Protein AF-A0A7C5TXA6-F1 (afdb_monomer_lite)

Structure (mmCIF, N/CA/C/O backbone):
data_AF-A0A7C5TXA6-F1
#
_entry.id   AF-A0A7C5TXA6-F1
#
loop_
_atom_site.group_PDB
_atom_site.id
_atom_site.type_symbol
_atom_site.label_atom_id
_atom_site.label_alt_id
_atom_site.label_comp_id
_atom_site.label_asym_id
_atom_site.label_entity_id
_atom_site.label_seq_id
_atom_site.pdbx_PDB_ins_code
_atom_site.Cartn_x
_atom_site.Cartn_y
_atom_site.Cartn_z
_atom_site.occupancy
_atom_site.B_iso_or_equiv
_atom_site.auth_seq_id
_atom_site.auth_comp_id
_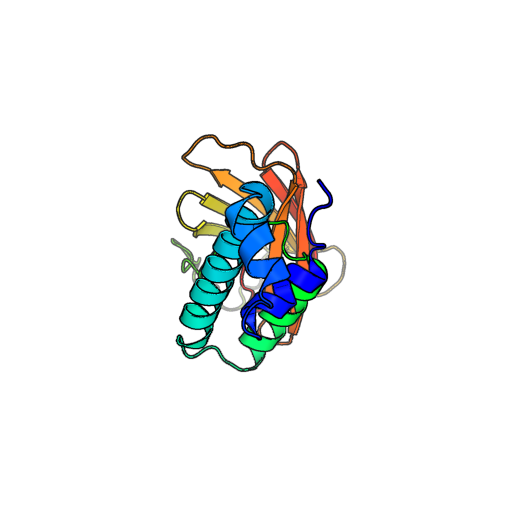atom_site.auth_asym_id
_atom_site.auth_atom_id
_atom_site.pdbx_PDB_model_num
ATOM 1 N N . MET A 1 1 ? -10.302 -2.440 33.378 1.00 74.81 1 MET A N 1
ATOM 2 C CA . MET A 1 1 ? -11.552 -2.549 32.602 1.00 74.81 1 MET A CA 1
ATOM 3 C C . MET A 1 1 ? -11.155 -3.319 31.366 1.00 74.81 1 MET A C 1
ATOM 5 O O . MET A 1 1 ? -10.317 -2.810 30.631 1.00 74.81 1 MET A O 1
ATOM 9 N N . ASP A 1 2 ? -11.610 -4.560 31.232 1.00 90.62 2 ASP A N 1
ATOM 10 C CA . ASP A 1 2 ? -11.173 -5.419 30.128 1.00 90.62 2 ASP A CA 1
ATOM 11 C C . ASP A 1 2 ? -11.763 -4.889 28.825 1.00 90.62 2 ASP A C 1
ATOM 13 O O . ASP A 1 2 ? -12.953 -4.574 28.777 1.00 90.62 2 ASP A O 1
ATOM 17 N N . HIS A 1 3 ? -10.918 -4.711 27.813 1.00 94.12 3 HIS A N 1
ATOM 18 C CA . HIS A 1 3 ? -11.345 -4.279 26.486 1.00 94.12 3 HIS A CA 1
ATOM 19 C C . HIS A 1 3 ? -11.995 -5.446 25.744 1.00 94.12 3 HIS A C 1
ATOM 21 O O . HIS A 1 3 ? -11.628 -6.600 25.968 1.00 94.12 3 HIS A O 1
ATOM 27 N N . LEU A 1 4 ? -12.937 -5.137 24.853 1.00 92.19 4 LEU A N 1
ATOM 28 C CA . LEU A 1 4 ? -13.367 -6.106 23.851 1.00 92.19 4 LEU A CA 1
ATOM 29 C C . LEU A 1 4 ? -12.170 -6.431 22.955 1.00 92.19 4 LEU A C 1
ATOM 31 O O . LEU A 1 4 ? -11.420 -5.526 22.581 1.00 92.19 4 LEU A O 1
ATOM 35 N N . ASP A 1 5 ? -11.974 -7.712 22.656 1.00 92.94 5 ASP A N 1
ATOM 36 C CA . ASP A 1 5 ? -10.986 -8.104 21.662 1.00 92.94 5 ASP A CA 1
ATOM 37 C C . ASP A 1 5 ? -11.435 -7.687 20.252 1.00 92.94 5 ASP A C 1
ATOM 39 O O . ASP A 1 5 ? -12.602 -7.375 19.994 1.00 92.94 5 ASP A O 1
ATOM 43 N N . GLU A 1 6 ? -10.472 -7.653 19.337 1.00 85.56 6 GLU A N 1
ATOM 44 C CA . GLU A 1 6 ? -10.680 -7.214 17.960 1.00 85.56 6 GLU A CA 1
ATOM 45 C C . GLU A 1 6 ? -11.714 -8.070 17.217 1.00 85.56 6 GLU A C 1
ATOM 47 O O . GLU A 1 6 ? -12.541 -7.536 16.479 1.00 85.56 6 GLU A O 1
ATOM 52 N N . HIS A 1 7 ? -11.716 -9.387 17.443 1.00 83.31 7 HIS A N 1
ATOM 53 C CA . HIS A 1 7 ? -12.672 -10.285 16.795 1.00 83.31 7 HIS A CA 1
ATOM 54 C C . HIS A 1 7 ? -14.096 -9.947 17.227 1.00 83.31 7 HIS A C 1
ATOM 56 O O . HIS A 1 7 ? -14.998 -9.876 16.392 1.00 83.31 7 HIS A O 1
ATOM 62 N N . ARG A 1 8 ? -14.293 -9.649 18.513 1.00 92.31 8 ARG A N 1
ATOM 63 C CA . ARG A 1 8 ? -15.600 -9.265 19.025 1.00 92.31 8 ARG A CA 1
ATOM 64 C C . ARG A 1 8 ? -16.047 -7.904 18.510 1.00 92.31 8 ARG A C 1
ATOM 66 O O . ARG A 1 8 ? -17.223 -7.744 18.205 1.00 92.31 8 ARG A O 1
ATOM 73 N N . LEU A 1 9 ? -15.137 -6.939 18.371 1.00 87.06 9 LEU A N 1
ATOM 74 C CA . LEU A 1 9 ? -15.456 -5.655 17.735 1.00 87.06 9 LEU A CA 1
ATOM 75 C C . LEU A 1 9 ? -15.909 -5.836 16.278 1.00 87.06 9 LEU A C 1
ATOM 77 O O . LEU A 1 9 ? -16.856 -5.180 15.858 1.00 87.06 9 LEU A O 1
ATOM 81 N N . LEU A 1 10 ? -15.293 -6.754 15.530 1.00 78.19 10 LEU A N 1
ATOM 82 C CA . LEU A 1 10 ? -15.703 -7.075 14.160 1.00 78.19 10 LEU A CA 1
ATOM 83 C C . LEU A 1 10 ? -17.073 -7.765 14.088 1.00 78.19 10 LEU A C 1
ATOM 85 O O . LEU A 1 10 ? -17.845 -7.480 13.171 1.00 78.19 10 LEU A O 1
ATOM 89 N N . ASP A 1 11 ? -17.405 -8.635 15.045 1.00 89.25 11 ASP A N 1
ATOM 90 C CA . ASP A 1 11 ? -18.735 -9.257 15.120 1.00 89.25 11 ASP A CA 1
ATOM 91 C C . ASP A 1 11 ? -19.845 -8.209 15.298 1.00 89.25 11 ASP A C 1
ATOM 93 O O . ASP A 1 11 ? -20.908 -8.322 14.685 1.00 89.25 11 ASP A O 1
ATOM 97 N N . LEU A 1 12 ? -19.588 -7.154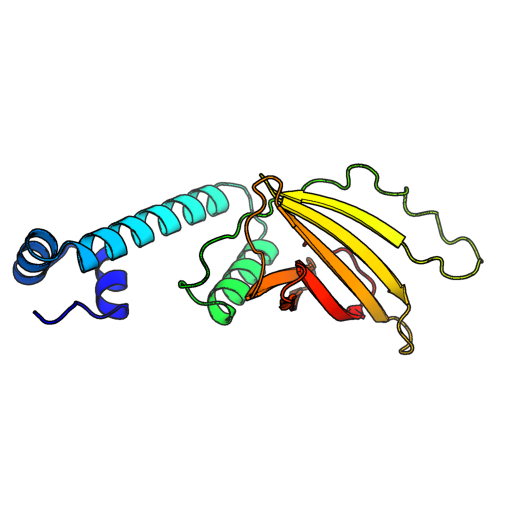 16.081 1.00 91.25 12 LEU A N 1
ATOM 98 C CA . LEU A 1 12 ? -20.543 -6.064 16.324 1.00 91.25 12 LEU A CA 1
ATOM 99 C C . LEU A 1 12 ? -20.881 -5.243 15.070 1.00 91.25 12 LEU A C 1
ATOM 101 O O . LEU A 1 12 ? -21.904 -4.567 15.036 1.00 91.25 12 LEU A O 1
ATOM 105 N N . LEU A 1 13 ? -20.060 -5.320 14.020 1.00 88.50 13 LEU A N 1
ATOM 106 C CA . LEU A 1 13 ? -20.357 -4.701 12.721 1.00 88.50 13 LEU A CA 1
ATOM 107 C C . LEU A 1 13 ? -21.385 -5.508 11.914 1.00 88.50 13 LEU A C 1
ATOM 109 O O . LEU A 1 13 ? -21.927 -5.018 10.922 1.00 88.50 13 LEU A O 1
ATOM 113 N N . ARG A 1 14 ? -21.616 -6.769 12.295 1.00 87.69 14 ARG A N 1
ATOM 114 C CA . ARG A 1 14 ? -22.521 -7.708 11.616 1.00 87.69 14 ARG A CA 1
ATOM 115 C C . ARG A 1 14 ? -23.791 -7.958 12.414 1.00 87.69 14 ARG A C 1
ATOM 117 O O . ARG A 1 14 ? -24.849 -8.163 11.824 1.00 87.69 14 ARG A O 1
ATOM 124 N N . GLU A 1 15 ? -23.679 -7.953 13.736 1.00 91.31 15 GLU A N 1
ATOM 125 C CA . GLU A 1 15 ? -24.749 -8.291 14.665 1.00 91.31 15 GLU A CA 1
ATOM 126 C C . GLU A 1 15 ? -24.969 -7.158 15.674 1.00 91.31 15 GLU A C 1
ATOM 128 O O . GLU A 1 15 ? -24.008 -6.523 16.109 1.00 91.31 15 GLU A O 1
ATOM 133 N N . PRO A 1 16 ? -26.220 -6.894 16.089 1.00 92.00 16 PRO A N 1
ATOM 134 C CA . PRO A 1 16 ? -26.483 -5.871 17.092 1.00 92.00 16 PRO A CA 1
ATOM 135 C C . PRO A 1 16 ? -25.812 -6.230 18.432 1.00 92.00 16 PRO A C 1
ATOM 137 O O . PRO A 1 16 ? -25.852 -7.396 18.840 1.00 92.00 16 PRO A O 1
ATOM 140 N N . PRO A 1 17 ? -25.244 -5.247 19.160 1.00 93.88 17 PRO A N 1
ATOM 141 C CA . PRO A 1 17 ? -24.596 -5.499 20.440 1.00 93.88 17 PRO A CA 1
ATOM 142 C C . PRO A 1 17 ? -25.582 -6.048 21.471 1.00 93.88 17 PRO A C 1
ATOM 144 O O . PRO A 1 17 ? -26.726 -5.599 21.587 1.00 93.88 17 PRO A O 1
ATOM 147 N N . THR A 1 18 ? -25.114 -6.981 22.296 1.00 96.44 18 THR A N 1
ATOM 148 C CA . THR A 1 18 ? -25.825 -7.382 23.512 1.00 96.44 18 THR A CA 1
ATOM 149 C C . THR A 1 18 ? -25.884 -6.216 24.506 1.00 96.44 18 THR A C 1
ATOM 151 O O . THR A 1 18 ? -25.068 -5.295 24.464 1.00 96.44 18 THR A O 1
ATOM 154 N N . ALA A 1 19 ? -26.806 -6.263 25.475 1.00 96.12 19 ALA A N 1
ATOM 155 C CA . ALA A 1 19 ? -26.944 -5.199 26.479 1.00 96.12 19 ALA A CA 1
ATOM 156 C C . ALA A 1 19 ? -25.636 -4.908 27.247 1.00 96.12 19 ALA A C 1
ATOM 158 O O . ALA A 1 19 ? -25.334 -3.756 27.552 1.00 96.12 19 ALA A O 1
ATOM 159 N N . ARG A 1 20 ? -24.832 -5.946 27.518 1.00 95.44 20 ARG A N 1
ATOM 160 C CA . ARG A 1 20 ? -23.534 -5.814 28.196 1.00 95.44 20 ARG A CA 1
ATOM 161 C C . ARG A 1 20 ? -22.487 -5.126 27.318 1.00 95.44 20 ARG A C 1
ATOM 163 O O . ARG A 1 20 ? -21.666 -4.370 27.830 1.00 95.44 20 ARG A O 1
ATOM 170 N N . GLU A 1 21 ? -22.500 -5.390 26.017 1.00 96.19 21 GLU A N 1
ATOM 171 C CA . GLU A 1 21 ? -21.592 -4.756 25.055 1.00 96.19 21 GLU A CA 1
ATOM 172 C C . GLU A 1 21 ? -21.967 -3.300 24.820 1.00 96.19 21 GLU A C 1
ATOM 174 O O . GLU A 1 21 ? -21.083 -2.450 24.817 1.00 96.19 21 GLU A O 1
ATOM 179 N N . ALA A 1 22 ? -23.263 -2.997 24.728 1.00 96.00 22 ALA A N 1
ATOM 180 C CA . ALA A 1 22 ? -23.748 -1.624 24.657 1.00 96.00 22 ALA A CA 1
ATOM 181 C C . ALA A 1 22 ? -23.316 -0.819 25.897 1.00 96.00 22 ALA A C 1
ATOM 183 O O . ALA A 1 22 ? -22.703 0.238 25.766 1.00 96.00 22 ALA A O 1
ATOM 184 N N . GLU A 1 23 ? -23.518 -1.364 27.106 1.00 96.94 23 GLU A N 1
ATOM 185 C CA . GLU A 1 23 ? -23.057 -0.724 28.349 1.00 96.94 23 GLU A CA 1
ATOM 186 C C . GLU A 1 23 ? -21.525 -0.551 28.378 1.00 96.94 23 GLU A C 1
ATOM 188 O O . GLU A 1 23 ? -21.012 0.456 28.875 1.00 96.94 23 GLU A O 1
ATOM 193 N N . HIS A 1 24 ? -20.772 -1.514 27.835 1.00 96.44 24 HIS A N 1
ATOM 194 C CA . HIS A 1 24 ? -19.321 -1.396 27.710 1.00 96.44 24 HIS A CA 1
ATOM 195 C C . HIS A 1 24 ? -18.923 -0.267 26.754 1.00 96.44 24 HIS A C 1
ATOM 197 O O . HIS A 1 24 ? -18.083 0.556 27.116 1.00 96.44 24 HIS A O 1
ATOM 203 N N . LEU A 1 25 ? -19.513 -0.202 25.559 1.00 96.44 25 LEU A N 1
ATOM 204 C CA . LEU A 1 25 ? -19.226 0.833 24.563 1.00 96.44 25 LEU A CA 1
ATOM 205 C C . LEU A 1 25 ? -19.594 2.231 25.073 1.00 96.44 25 LEU A C 1
ATOM 207 O O . LEU A 1 25 ? -18.872 3.188 24.785 1.00 96.44 25 LEU A O 1
ATOM 211 N N . ASP A 1 26 ? -20.624 2.353 25.911 1.00 97.25 26 ASP A N 1
ATOM 212 C CA . ASP A 1 26 ? -20.986 3.599 26.600 1.00 97.25 26 ASP A CA 1
ATOM 213 C C . ASP A 1 26 ? -19.931 4.050 27.619 1.00 97.25 26 ASP A C 1
ATOM 215 O O . ASP A 1 26 ? -19.707 5.250 27.805 1.00 97.25 26 ASP A O 1
ATOM 219 N N . ARG A 1 27 ? -19.225 3.106 28.248 1.00 97.06 27 ARG A N 1
ATOM 220 C CA . ARG A 1 27 ? -18.220 3.394 29.286 1.00 97.06 27 ARG A CA 1
ATOM 221 C C . ARG A 1 27 ? -16.780 3.410 28.785 1.00 97.06 27 ARG A C 1
ATOM 223 O O . ARG A 1 27 ? -15.938 4.050 29.413 1.00 97.06 27 ARG A O 1
ATOM 230 N N . CYS A 1 28 ? -16.472 2.722 27.689 1.00 97.56 28 CYS A N 1
ATOM 231 C CA . CYS A 1 28 ? -15.115 2.561 27.180 1.00 97.56 28 CYS A CA 1
ATOM 232 C C . CYS A 1 28 ? -14.889 3.369 25.886 1.00 97.56 28 CYS A C 1
ATOM 234 O O . CYS A 1 28 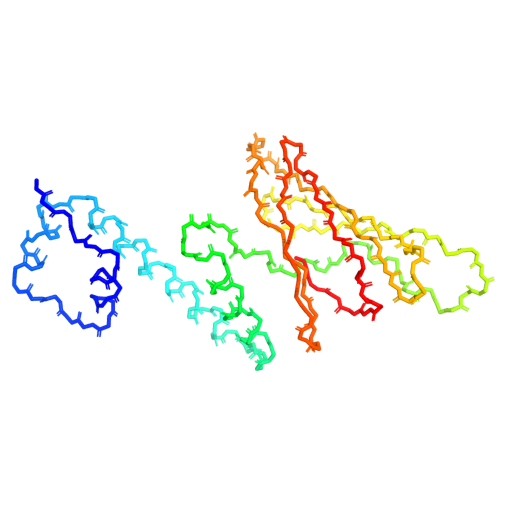? -15.168 2.881 24.788 1.00 97.56 28 CYS A O 1
ATOM 236 N N . PRO A 1 29 ? -14.296 4.577 25.964 1.00 96.19 29 PRO A N 1
ATOM 237 C CA . PRO A 1 29 ? -14.065 5.425 24.790 1.00 96.19 29 PRO A CA 1
ATOM 238 C C . PRO A 1 29 ? -12.995 4.880 23.832 1.00 96.19 29 PRO A C 1
ATOM 240 O O . PRO A 1 29 ? -12.840 5.400 22.730 1.00 96.19 29 PRO A O 1
ATOM 243 N N . ARG A 1 30 ? -12.207 3.876 24.242 1.00 94.69 30 ARG A N 1
ATOM 244 C CA . ARG A 1 30 ? -11.251 3.198 23.354 1.00 94.69 30 ARG A CA 1
ATOM 245 C C . ARG A 1 30 ? -11.985 2.271 22.389 1.00 94.69 30 ARG A C 1
ATOM 247 O O . ARG A 1 30 ? -11.892 2.489 21.190 1.00 94.69 30 ARG A O 1
ATOM 254 N N . CYS A 1 31 ? -12.746 1.311 22.917 1.00 94.50 31 CYS A N 1
ATOM 255 C CA . CYS A 1 31 ? -13.490 0.350 22.103 1.00 94.50 31 CYS A CA 1
ATOM 256 C C . CYS A 1 31 ? -14.522 1.041 21.202 1.00 94.50 31 CYS A C 1
ATOM 258 O O . CYS A 1 31 ? -14.711 0.614 20.072 1.00 94.50 31 CYS A O 1
ATOM 260 N N . ARG A 1 32 ? -15.118 2.154 21.655 1.00 96.81 32 ARG A N 1
ATOM 261 C CA . ARG A 1 32 ? -15.999 2.975 20.812 1.00 96.81 32 ARG A CA 1
ATOM 262 C C . ARG A 1 32 ? -15.280 3.570 19.602 1.00 96.81 32 ARG A C 1
ATOM 264 O O . ARG A 1 32 ? -15.731 3.367 18.487 1.00 96.81 32 ARG A O 1
ATOM 271 N N . ARG A 1 33 ? -14.143 4.245 19.812 1.00 92.81 33 ARG A N 1
ATOM 272 C CA . ARG A 1 33 ? -13.341 4.808 18.708 1.00 92.81 33 ARG A CA 1
ATOM 273 C C . ARG A 1 33 ? -12.850 3.732 17.746 1.00 92.81 33 ARG A C 1
ATOM 275 O O . ARG A 1 33 ? -12.733 3.972 16.551 1.00 92.81 33 ARG A O 1
ATOM 282 N N . GLU A 1 34 ? -12.527 2.561 18.280 1.00 89.00 34 GLU A N 1
ATOM 283 C CA . GLU A 1 34 ? -12.098 1.421 17.483 1.00 89.00 34 GLU A CA 1
ATOM 284 C C . GLU A 1 34 ? -13.247 0.918 16.599 1.00 89.00 34 G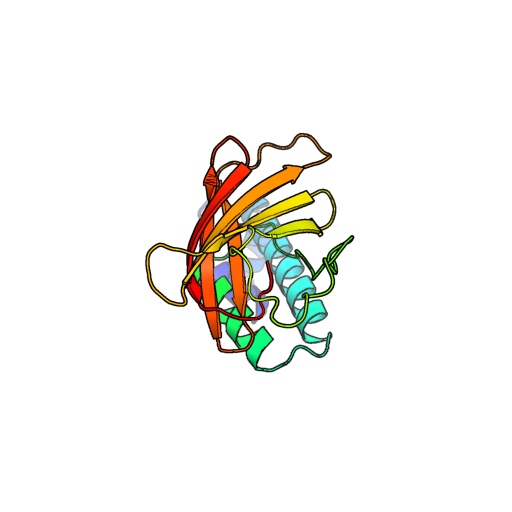LU A C 1
ATOM 286 O O . GLU A 1 34 ? -13.068 0.834 15.387 1.00 89.00 34 GLU A O 1
ATOM 291 N N . LEU A 1 35 ? -14.442 0.718 17.164 1.00 91.50 35 LEU A N 1
ATOM 292 C CA . LEU A 1 35 ? -15.645 0.350 16.414 1.00 91.50 35 LEU A CA 1
ATOM 293 C C . LEU A 1 35 ? -16.021 1.401 15.354 1.00 91.50 35 LEU A C 1
ATOM 295 O O . LEU A 1 35 ? -16.176 1.043 14.193 1.00 91.50 35 LEU A O 1
ATOM 299 N N . GLU A 1 36 ? -16.071 2.687 15.716 1.00 90.75 36 GLU A N 1
ATOM 300 C CA . GLU A 1 36 ? -16.344 3.794 14.779 1.00 90.75 36 GLU A CA 1
ATOM 301 C C . GLU A 1 36 ? -15.357 3.784 13.605 1.00 90.75 36 GLU A C 1
ATOM 303 O O . GLU A 1 36 ? -15.737 3.932 12.448 1.00 90.75 36 GLU A O 1
ATOM 308 N N . SER A 1 37 ? -14.070 3.556 13.876 1.00 82.56 37 SER A N 1
ATOM 309 C CA . SER A 1 37 ? -13.078 3.508 12.802 1.00 82.56 37 SER A CA 1
ATOM 310 C C . SER A 1 37 ? -13.239 2.305 11.872 1.00 82.56 37 SER A C 1
ATOM 312 O O . SER A 1 37 ? -12.939 2.405 10.680 1.00 82.56 37 SER A O 1
ATOM 314 N N . TRP A 1 38 ? -13.730 1.181 12.394 1.00 84.06 38 TRP A N 1
ATOM 315 C CA . TRP A 1 38 ? -14.067 0.021 11.583 1.00 84.06 38 TRP A CA 1
ATOM 316 C C . TRP A 1 38 ? -15.300 0.267 10.715 1.00 84.06 38 TRP A C 1
ATOM 318 O O . TRP A 1 38 ? -15.297 -0.111 9.544 1.00 84.06 38 TRP A O 1
ATOM 328 N N . GLU A 1 39 ? -16.321 0.934 11.254 1.00 86.69 39 GLU A N 1
ATOM 329 C CA . GLU A 1 39 ? -17.507 1.345 10.496 1.00 86.69 39 GLU A CA 1
ATOM 330 C C . GLU A 1 39 ? -17.134 2.270 9.334 1.00 86.69 39 GLU A C 1
ATOM 332 O O . GLU A 1 39 ? -17.564 2.017 8.208 1.00 86.69 39 GLU A O 1
ATOM 337 N N . THR A 1 40 ? -16.277 3.271 9.569 1.00 79.94 40 THR A N 1
ATOM 338 C CA . THR A 1 40 ? -15.759 4.153 8.508 1.00 79.94 40 THR A CA 1
ATOM 339 C C . THR A 1 40 ? -15.016 3.361 7.435 1.00 79.94 40 THR A C 1
ATOM 341 O O . THR A 1 40 ? -15.310 3.508 6.255 1.00 79.94 40 THR A O 1
ATOM 344 N N . THR A 1 41 ? -14.120 2.453 7.834 1.00 74.25 41 THR A N 1
ATOM 345 C CA . THR A 1 41 ? -13.349 1.629 6.884 1.00 74.25 41 THR A CA 1
ATOM 346 C C . THR A 1 41 ? -14.269 0.755 6.023 1.00 74.25 41 THR A C 1
ATOM 348 O O . THR A 1 41 ? -14.076 0.622 4.818 1.00 74.25 41 THR A O 1
ATOM 351 N N . LEU A 1 42 ? -15.299 0.148 6.622 1.00 76.94 42 LEU A N 1
ATOM 352 C CA . LEU A 1 42 ? -16.271 -0.652 5.874 1.00 76.94 42 LEU A CA 1
ATOM 353 C C . LEU A 1 42 ? -17.146 0.198 4.950 1.00 76.94 42 LEU A C 1
ATOM 355 O O . LEU A 1 42 ? -17.583 -0.309 3.919 1.00 76.94 42 LEU A O 1
ATOM 359 N N . ALA A 1 43 ? -17.430 1.451 5.307 1.00 74.75 43 ALA A N 1
ATOM 360 C CA . ALA A 1 43 ? -18.133 2.378 4.429 1.00 74.75 43 ALA A CA 1
ATOM 361 C C . ALA A 1 43 ? -17.280 2.727 3.200 1.00 74.75 43 ALA A C 1
ATOM 363 O O . ALA A 1 43 ? -17.761 2.562 2.084 1.00 74.75 43 ALA A O 1
ATOM 364 N N . GLU A 1 44 ? -16.006 3.075 3.395 1.00 71.94 44 GLU A N 1
ATOM 365 C CA . GLU A 1 44 ? -15.049 3.343 2.308 1.00 71.94 44 GLU A CA 1
ATOM 366 C C . GLU A 1 44 ? -14.902 2.131 1.371 1.00 71.94 44 GLU A C 1
ATOM 368 O O . GLU A 1 44 ? -14.976 2.256 0.151 1.00 71.94 44 GLU A O 1
ATOM 373 N N . LEU A 1 45 ? -14.789 0.919 1.927 1.00 66.50 45 LEU A N 1
ATOM 374 C CA . LEU A 1 45 ? -14.722 -0.311 1.127 1.00 66.50 45 LEU A CA 1
ATOM 375 C C . LEU A 1 45 ? -16.010 -0.594 0.340 1.00 66.50 45 LEU A C 1
ATOM 377 O O . LEU A 1 45 ? -15.945 -1.185 -0.733 1.00 66.50 45 LEU A O 1
ATOM 381 N N . ARG A 1 46 ? -17.182 -0.209 0.860 1.00 69.06 46 ARG A N 1
ATOM 382 C CA . ARG A 1 46 ? -18.458 -0.342 0.136 1.00 69.06 46 ARG A CA 1
ATOM 383 C C . ARG A 1 46 ? -18.593 0.687 -0.977 1.00 69.06 46 ARG A C 1
ATOM 385 O O . ARG A 1 46 ? -19.208 0.370 -1.986 1.00 69.06 46 ARG A O 1
ATOM 392 N N . GLU A 1 47 ? -18.057 1.890 -0.793 1.00 65.19 47 GLU A N 1
ATOM 393 C CA . GLU A 1 47 ? -17.983 2.890 -1.862 1.00 65.19 47 GLU A CA 1
ATOM 394 C C . GLU A 1 47 ? -17.092 2.388 -3.004 1.00 65.19 47 GLU A C 1
ATOM 396 O O . GLU A 1 47 ? -17.510 2.443 -4.156 1.00 65.19 47 GLU A O 1
ATOM 401 N N . LEU A 1 48 ? -15.952 1.766 -2.681 1.00 57.47 48 LEU A N 1
ATOM 402 C CA . LEU A 1 48 ? -15.102 1.094 -3.670 1.00 57.47 48 LEU A CA 1
ATOM 403 C C . LEU A 1 48 ? -15.796 -0.095 -4.359 1.00 57.47 48 LEU A C 1
ATOM 405 O O . LEU A 1 48 ? -15.629 -0.276 -5.555 1.00 57.47 48 LEU A O 1
ATOM 409 N N . ASP A 1 49 ? -16.580 -0.907 -3.641 1.00 54.28 49 ASP A N 1
ATOM 410 C CA . ASP A 1 49 ? -17.361 -2.012 -4.240 1.00 54.28 49 ASP A CA 1
ATOM 411 C C . ASP A 1 49 ? -18.536 -1.510 -5.107 1.00 54.28 49 ASP A C 1
ATOM 413 O O . ASP A 1 49 ? -19.046 -2.241 -5.956 1.00 54.28 49 ASP A O 1
ATOM 417 N N . ALA A 1 50 ? -18.989 -0.269 -4.884 1.00 57.56 50 ALA A N 1
ATOM 418 C CA . ALA A 1 50 ? -20.022 0.382 -5.687 1.00 57.56 50 ALA A CA 1
ATOM 419 C C . ALA A 1 50 ? -19.466 0.992 -6.985 1.00 57.56 50 ALA A C 1
ATOM 421 O O . ALA A 1 50 ? -20.213 1.141 -7.956 1.00 57.56 50 ALA A O 1
ATOM 422 N N . GLU A 1 51 ? -18.174 1.318 -7.026 1.00 55.19 51 GLU A N 1
ATOM 423 C CA . GLU A 1 51 ? -17.448 1.470 -8.284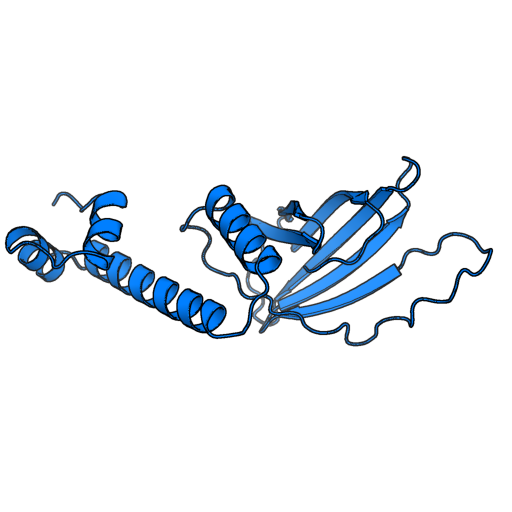 1.00 55.19 51 GLU A CA 1
ATOM 424 C C . GLU A 1 51 ? -17.351 0.088 -8.945 1.00 55.19 51 GLU A C 1
ATOM 426 O O . GLU A 1 51 ? -17.118 -0.908 -8.269 1.00 55.19 51 GLU A O 1
ATOM 431 N N . GLU A 1 52 ? -17.605 -0.018 -10.256 1.00 53.06 52 GLU A N 1
ATOM 432 C CA . GLU A 1 52 ? -17.605 -1.305 -10.973 1.00 53.06 52 GLU A CA 1
ATOM 433 C C . GLU A 1 52 ? -16.185 -1.900 -11.048 1.00 53.06 52 GLU A C 1
ATOM 435 O O . GLU A 1 52 ? -15.535 -1.900 -12.095 1.00 53.06 52 GLU A O 1
ATOM 440 N N . LEU A 1 53 ? -15.694 -2.421 -9.926 1.00 57.84 53 LEU A N 1
ATOM 441 C CA . LEU A 1 53 ? -14.449 -3.155 -9.835 1.00 57.84 53 LEU A CA 1
ATOM 442 C C . LEU A 1 53 ? -14.651 -4.532 -10.467 1.00 57.84 53 LEU A C 1
ATOM 444 O O . LEU A 1 53 ? -15.577 -5.289 -10.163 1.00 57.84 53 LEU A O 1
ATOM 448 N N . SER A 1 54 ? -13.748 -4.887 -11.366 1.00 63.31 54 SER A N 1
ATOM 449 C CA . SER A 1 54 ? -13.672 -6.216 -11.948 1.00 63.31 54 SER A CA 1
ATOM 450 C C . SER A 1 54 ? -13.396 -7.277 -10.874 1.00 63.31 54 SER A C 1
ATOM 452 O O . SER A 1 54 ? -12.778 -7.030 -9.837 1.00 63.31 54 SER A O 1
ATOM 454 N N . GLY A 1 55 ? -13.789 -8.527 -11.138 1.00 59.78 55 GLY A N 1
ATOM 455 C CA . GLY A 1 55 ? -13.538 -9.634 -10.204 1.00 59.78 55 GLY A CA 1
ATOM 456 C C . GLY A 1 55 ? -12.052 -9.865 -9.875 1.00 59.78 55 GLY A C 1
ATOM 457 O O . GLY A 1 55 ? -11.744 -10.388 -8.803 1.00 59.78 55 GLY A O 1
ATOM 458 N N . ALA A 1 56 ? -11.140 -9.450 -10.761 1.00 55.12 56 ALA A N 1
ATOM 459 C CA . ALA A 1 56 ? -9.697 -9.474 -10.522 1.00 55.12 56 ALA A CA 1
ATOM 460 C C . ALA A 1 56 ? -9.263 -8.400 -9.506 1.00 55.12 56 ALA A C 1
ATOM 462 O O . ALA A 1 56 ? -8.477 -8.689 -8.605 1.00 55.12 56 ALA A O 1
ATOM 463 N N . GLU A 1 57 ? -9.839 -7.197 -9.578 1.00 55.44 57 GLU A N 1
ATOM 464 C CA . GLU A 1 57 ? -9.586 -6.108 -8.622 1.00 55.44 57 GLU A CA 1
ATOM 465 C C . GLU A 1 57 ? -10.064 -6.476 -7.216 1.00 55.44 57 GLU A C 1
ATOM 467 O O . GLU A 1 57 ? -9.312 -6.344 -6.250 1.00 55.44 57 GLU A O 1
ATOM 472 N N . ILE A 1 58 ? -11.257 -7.065 -7.101 1.00 59.47 58 ILE A N 1
ATOM 473 C CA . ILE A 1 58 ? -11.786 -7.560 -5.821 1.00 59.47 58 ILE A CA 1
ATOM 474 C C . ILE A 1 58 ? -10.892 -8.671 -5.244 1.00 59.47 58 ILE A C 1
ATOM 476 O O . ILE A 1 58 ? -10.670 -8.733 -4.030 1.00 59.47 58 ILE A O 1
ATOM 480 N N . HIS A 1 59 ? -10.376 -9.571 -6.088 1.00 59.06 59 HIS A N 1
ATOM 481 C CA . HIS A 1 59 ? -9.464 -10.626 -5.644 1.00 59.06 59 HIS A CA 1
ATOM 482 C C . HIS A 1 59 ? -8.156 -10.048 -5.092 1.00 59.06 59 HIS A C 1
ATOM 484 O O . HIS A 1 59 ? -7.733 -10.444 -4.003 1.00 59.06 59 HIS A O 1
ATOM 490 N N . ASN A 1 60 ? -7.562 -9.083 -5.796 1.00 58.69 60 ASN A N 1
ATOM 491 C CA . ASN A 1 60 ? -6.339 -8.415 -5.363 1.00 58.69 60 ASN A CA 1
ATOM 492 C C . ASN A 1 60 ? -6.561 -7.671 -4.041 1.00 58.69 60 ASN A C 1
ATOM 494 O O . ASN A 1 60 ? -5.829 -7.924 -3.087 1.00 58.69 60 ASN A O 1
ATOM 498 N N . LEU A 1 61 ? -7.631 -6.878 -3.914 1.00 59.00 61 LEU A N 1
ATOM 499 C CA . LEU A 1 61 ? -7.969 -6.182 -2.665 1.00 59.00 61 LEU A CA 1
ATOM 500 C C . LEU A 1 61 ? -8.127 -7.148 -1.480 1.00 59.00 61 LEU A C 1
ATOM 502 O O . LEU A 1 61 ? -7.600 -6.900 -0.397 1.00 59.00 61 LEU A O 1
ATOM 506 N N . ARG A 1 62 ? -8.783 -8.300 -1.673 1.00 61.53 62 ARG A N 1
ATOM 507 C CA . ARG A 1 62 ? -8.927 -9.332 -0.625 1.00 61.53 62 ARG A CA 1
ATOM 508 C C . ARG A 1 62 ? -7.614 -10.011 -0.249 1.00 61.53 62 ARG A C 1
ATOM 510 O O . ARG A 1 62 ? -7.463 -10.472 0.886 1.00 61.53 62 ARG A O 1
ATOM 517 N N . THR A 1 63 ? -6.701 -10.171 -1.199 1.00 60.81 63 THR A N 1
ATOM 518 C CA . THR A 1 63 ? -5.367 -10.725 -0.942 1.00 60.81 63 THR A CA 1
ATOM 519 C C . THR A 1 63 ? -4.525 -9.723 -0.158 1.00 60.81 63 THR A C 1
ATOM 521 O O . THR A 1 63 ? -3.967 -10.094 0.874 1.00 60.81 63 THR A O 1
ATOM 524 N N . LEU A 1 64 ? -4.559 -8.447 -0.545 1.00 58.28 64 LEU A N 1
ATOM 525 C CA . LEU A 1 64 ? -3.873 -7.357 0.151 1.00 58.28 64 LEU A CA 1
ATOM 526 C C . LEU A 1 64 ? -4.385 -7.169 1.578 1.00 58.28 64 LEU A C 1
ATOM 528 O O . LEU A 1 64 ? -3.592 -7.119 2.515 1.00 58.28 64 LEU A O 1
ATOM 532 N N . PHE A 1 65 ? -5.705 -7.175 1.773 1.00 56.97 65 PHE A N 1
ATOM 533 C CA . PHE A 1 65 ? -6.305 -7.039 3.101 1.00 56.97 65 PHE A CA 1
ATOM 534 C C . PHE A 1 65 ? -5.893 -8.179 4.047 1.00 56.97 65 PHE A C 1
ATOM 536 O O . PHE A 1 65 ? -5.649 -7.957 5.232 1.00 56.97 65 PHE A O 1
ATOM 543 N N . ARG A 1 66 ? -5.766 -9.410 3.528 1.00 61.69 66 ARG A N 1
ATOM 544 C CA . ARG A 1 66 ? -5.287 -10.564 4.308 1.00 61.69 66 ARG A CA 1
ATOM 545 C C . ARG A 1 66 ? -3.807 -10.475 4.671 1.00 61.69 66 ARG A C 1
ATOM 547 O O . ARG A 1 66 ? -3.434 -10.989 5.720 1.00 61.69 66 ARG A O 1
ATOM 554 N N . GLN A 1 67 ? -2.980 -9.886 3.812 1.00 56.66 67 GLN A N 1
ATOM 555 C CA . GLN A 1 67 ? -1.535 -9.784 4.029 1.00 56.66 67 GLN A CA 1
ATOM 556 C C . GLN A 1 67 ? -1.158 -8.616 4.944 1.00 56.66 67 GLN A C 1
ATOM 558 O O . GLN A 1 67 ? -0.287 -8.771 5.793 1.00 56.66 67 GLN A O 1
ATOM 563 N N . LEU A 1 68 ? -1.821 -7.468 4.797 1.00 55.56 68 LEU A N 1
ATOM 564 C CA . LEU A 1 68 ? -1.487 -6.240 5.527 1.00 55.56 68 LEU A CA 1
ATOM 565 C C . LEU A 1 68 ? -2.201 -6.127 6.878 1.00 55.56 68 LEU A C 1
ATOM 567 O O . LEU A 1 68 ? -1.725 -5.431 7.778 1.00 55.56 68 LEU A O 1
ATOM 571 N N . GLY A 1 69 ? -3.329 -6.823 7.034 1.00 50.84 69 GLY A N 1
ATOM 572 C CA . GLY A 1 69 ? -4.182 -6.691 8.204 1.00 50.84 69 GLY A CA 1
ATOM 573 C C . GLY A 1 69 ? -4.805 -5.290 8.331 1.00 50.84 69 GLY A C 1
ATOM 574 O O . GLY A 1 69 ? -4.542 -4.382 7.543 1.00 50.84 69 GLY A O 1
ATOM 575 N N . PRO A 1 70 ? -5.659 -5.085 9.337 1.00 51.09 70 PRO A N 1
ATOM 576 C CA . PRO A 1 70 ? -6.451 -3.860 9.467 1.00 51.09 70 PRO A CA 1
ATOM 577 C C . PRO A 1 70 ? -5.729 -2.664 10.096 1.00 51.09 70 PRO A C 1
ATOM 579 O O . PRO A 1 70 ? -6.246 -1.544 10.116 1.00 51.09 70 PRO A O 1
ATOM 582 N N . SER A 1 71 ? -4.533 -2.889 10.634 1.00 45.31 71 SER A N 1
ATOM 583 C CA . SER A 1 71 ? -3.815 -1.915 11.459 1.00 45.31 71 SER A CA 1
ATOM 584 C C . SER A 1 71 ? -2.962 -0.930 10.656 1.00 45.31 71 SER A C 1
ATOM 586 O O . SER A 1 71 ? -2.413 0.005 11.233 1.00 45.31 71 SER A O 1
ATOM 588 N N . ARG A 1 72 ? -2.848 -1.094 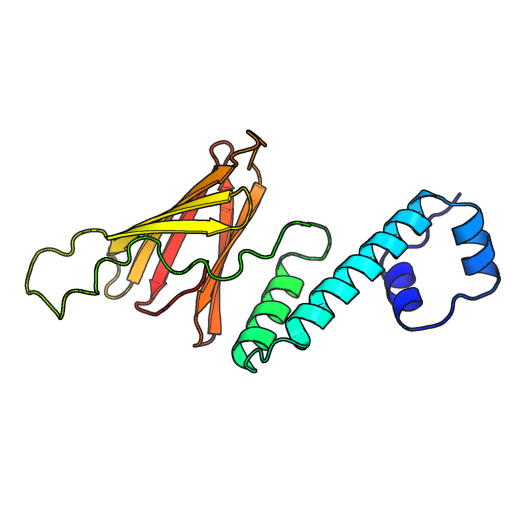9.333 1.00 49.31 72 ARG A N 1
ATOM 589 C CA . ARG A 1 72 ? -2.039 -0.226 8.460 1.00 49.31 72 ARG A CA 1
ATOM 590 C C . ARG A 1 72 ? -2.941 0.670 7.615 1.00 49.31 72 ARG A C 1
ATOM 592 O O . ARG A 1 72 ? -3.121 0.499 6.413 1.00 49.31 72 ARG A O 1
ATOM 599 N N . ARG A 1 73 ? -3.564 1.617 8.318 1.00 45.12 73 ARG A N 1
ATOM 600 C CA . ARG A 1 73 ? -4.526 2.599 7.803 1.00 45.12 73 ARG A CA 1
ATOM 601 C C . ARG A 1 73 ? -3.839 3.698 6.994 1.00 45.12 73 ARG A C 1
ATOM 603 O O . ARG A 1 73 ? -3.509 4.740 7.552 1.00 45.12 73 ARG A O 1
ATOM 610 N N . ARG A 1 74 ? -3.659 3.479 5.693 1.00 44.16 74 ARG A N 1
ATOM 611 C CA . ARG A 1 74 ? -3.683 4.532 4.659 1.00 44.16 74 ARG A CA 1
ATOM 612 C C . ARG A 1 74 ? -3.567 3.867 3.290 1.00 44.16 74 ARG A C 1
ATOM 614 O O . ARG A 1 74 ? -2.468 3.640 2.810 1.00 44.16 74 ARG A O 1
ATOM 621 N N . TRP A 1 75 ? -4.697 3.527 2.679 1.00 45.62 75 TRP A N 1
ATOM 622 C CA . TRP A 1 75 ? -4.712 3.020 1.310 1.00 45.62 75 TRP A CA 1
ATOM 623 C C . TRP A 1 75 ? -5.975 3.453 0.598 1.00 45.62 75 TRP A C 1
ATOM 625 O O . TRP A 1 75 ? -7.001 2.829 0.817 1.00 45.62 75 TRP A O 1
ATOM 635 N N . ILE A 1 76 ? -5.847 4.465 -0.263 1.00 43.78 76 ILE A N 1
ATOM 636 C CA . ILE A 1 76 ? -6.414 4.478 -1.617 1.00 43.78 76 ILE A CA 1
ATOM 637 C C . ILE A 1 76 ? -5.467 5.353 -2.464 1.00 43.78 76 ILE A C 1
ATOM 639 O O . ILE A 1 76 ? -5.628 6.568 -2.547 1.00 43.78 76 ILE A O 1
ATOM 643 N N . ALA A 1 77 ? -4.432 4.756 -3.061 1.00 37.16 77 ALA A N 1
ATOM 644 C CA . ALA A 1 77 ? -3.819 5.332 -4.255 1.00 37.16 77 ALA A CA 1
ATOM 645 C C . ALA A 1 77 ? -4.652 4.848 -5.443 1.00 37.16 77 ALA A C 1
ATOM 647 O O . ALA A 1 77 ? -4.349 3.854 -6.095 1.00 37.16 77 ALA A O 1
ATOM 648 N N . GLU A 1 78 ? -5.784 5.509 -5.669 1.00 37.59 78 GLU A N 1
ATOM 649 C CA . GLU A 1 78 ? -6.544 5.309 -6.891 1.00 37.59 78 GLU A CA 1
ATOM 650 C C . GLU A 1 78 ? -5.736 5.931 -8.036 1.00 37.59 78 GLU A C 1
ATOM 652 O O . GLU A 1 78 ? -5.665 7.150 -8.183 1.00 37.59 78 GLU A O 1
ATOM 657 N N . LEU A 1 79 ? -5.050 5.069 -8.793 1.00 39.09 79 LEU A N 1
ATOM 658 C CA . LEU A 1 79 ? -4.802 5.185 -10.233 1.00 39.09 79 LEU A CA 1
ATOM 659 C C . LEU A 1 79 ? -4.675 6.622 -10.776 1.00 39.09 79 LEU A C 1
ATOM 661 O O . LEU A 1 79 ? -5.399 7.026 -11.694 1.00 39.09 79 LEU A O 1
ATOM 665 N N . VAL A 1 80 ? -3.685 7.393 -10.316 1.00 34.06 80 VAL A N 1
ATOM 666 C CA . VAL A 1 80 ? -3.281 8.565 -11.095 1.00 34.06 80 VAL A CA 1
ATOM 667 C C . VAL A 1 80 ? -2.608 8.058 -12.353 1.00 34.06 80 VAL A C 1
ATOM 669 O O . VAL A 1 80 ? -1.501 7.523 -12.350 1.00 34.06 80 VAL A O 1
ATOM 672 N N . ARG A 1 81 ? -3.332 8.225 -13.459 1.00 37.94 81 ARG A N 1
ATOM 673 C CA . ARG A 1 81 ? -2.798 8.104 -14.811 1.00 37.94 81 ARG A CA 1
ATOM 674 C C . ARG A 1 81 ? -1.448 8.822 -14.844 1.00 37.94 81 ARG A C 1
ATOM 676 O O . ARG A 1 81 ? -1.390 9.964 -14.387 1.00 37.94 81 ARG A O 1
ATOM 683 N N . PRO A 1 82 ? -0.393 8.193 -15.381 1.00 39.31 82 PRO A N 1
ATOM 684 C CA . PRO A 1 82 ? 0.932 8.795 -15.409 1.00 39.31 82 PRO A CA 1
ATOM 685 C C . PRO A 1 82 ? 0.820 10.202 -15.996 1.00 39.31 82 PRO A C 1
ATOM 687 O O . PRO A 1 82 ? 0.327 10.361 -17.118 1.00 39.31 82 PRO A O 1
ATOM 690 N N . LEU A 1 83 ? 1.247 11.218 -15.231 1.00 40.44 83 LEU A N 1
ATOM 691 C CA . LEU A 1 83 ? 1.170 12.624 -15.658 1.00 40.44 83 LEU A CA 1
ATOM 692 C C . LEU A 1 83 ? 1.872 12.807 -17.012 1.00 40.44 83 LEU A C 1
ATOM 694 O O . LEU A 1 83 ? 1.467 13.625 -17.832 1.00 40.44 83 LEU A O 1
ATOM 698 N N . HIS A 1 84 ? 2.890 11.977 -17.243 1.00 39.62 84 HIS A N 1
ATOM 699 C CA . HIS A 1 84 ? 3.559 11.772 -18.512 1.00 39.62 84 HIS A CA 1
ATOM 700 C C . HIS A 1 84 ? 3.860 10.276 -18.654 1.00 39.62 84 HIS A C 1
ATOM 702 O O . HIS A 1 84 ? 4.933 9.823 -18.268 1.00 39.62 84 HIS A O 1
ATOM 708 N N . ALA A 1 85 ? 2.934 9.475 -19.195 1.00 40.16 85 ALA A N 1
ATOM 709 C CA . ALA A 1 85 ? 3.370 8.207 -19.777 1.00 40.16 85 ALA A CA 1
ATOM 710 C C . ALA A 1 85 ? 4.286 8.571 -20.950 1.00 40.16 85 ALA A C 1
ATOM 712 O O . ALA A 1 85 ? 3.787 9.183 -21.904 1.00 40.16 85 ALA A O 1
ATOM 713 N N . PRO A 1 86 ? 5.584 8.209 -20.958 1.00 42.62 86 PRO A N 1
ATOM 714 C CA . PRO A 1 86 ? 6.257 8.101 -22.236 1.00 42.62 86 PRO A CA 1
ATOM 715 C C . PRO A 1 86 ? 5.419 7.102 -23.030 1.00 42.62 86 PRO A C 1
ATOM 717 O O . PRO A 1 86 ? 5.231 5.965 -22.594 1.00 42.62 86 PRO A O 1
ATOM 720 N N . ALA A 1 87 ? 4.810 7.558 -24.129 1.00 40.75 87 ALA A N 1
ATOM 721 C CA . ALA A 1 87 ? 4.083 6.682 -25.034 1.00 40.75 87 ALA A CA 1
ATOM 722 C C . ALA A 1 87 ? 4.982 5.470 -25.263 1.00 40.75 87 ALA A C 1
ATOM 724 O O . ALA A 1 87 ? 6.103 5.663 -25.733 1.00 40.75 87 ALA A O 1
ATOM 725 N N . MET A 1 88 ? 4.545 4.277 -24.826 1.00 41.28 88 MET A N 1
ATOM 726 C CA . MET A 1 88 ? 5.334 3.052 -24.939 1.00 41.28 88 MET A CA 1
ATOM 727 C C . MET A 1 88 ? 5.847 2.984 -26.370 1.00 41.28 88 MET A C 1
ATOM 729 O O . MET A 1 88 ? 5.072 2.757 -27.302 1.00 41.28 88 MET A O 1
ATOM 733 N N . ALA A 1 89 ? 7.133 3.287 -26.546 1.00 36.59 89 ALA A N 1
ATOM 734 C CA . ALA A 1 89 ? 7.706 3.378 -27.867 1.00 36.59 89 ALA A CA 1
ATOM 735 C C . ALA A 1 89 ? 7.607 1.972 -28.470 1.00 36.59 89 ALA A C 1
ATOM 737 O O . ALA A 1 89 ? 8.033 1.005 -27.827 1.00 36.59 89 ALA A O 1
ATOM 738 N N . PRO A 1 90 ? 7.002 1.816 -29.658 1.00 35.91 90 PRO A N 1
ATOM 739 C CA . PRO A 1 90 ? 6.871 0.516 -30.286 1.00 35.91 90 PRO A CA 1
ATOM 740 C C . PRO A 1 90 ? 8.271 -0.042 -30.531 1.00 35.91 90 PRO A C 1
ATOM 742 O O . PRO A 1 90 ? 9.010 0.505 -31.342 1.00 35.91 90 PRO A O 1
ATOM 745 N N . ALA A 1 91 ? 8.622 -1.102 -29.796 1.00 42.94 91 ALA A N 1
ATOM 746 C CA . ALA A 1 91 ? 9.745 -2.013 -30.022 1.00 42.94 91 ALA A CA 1
ATOM 747 C C . ALA A 1 91 ? 10.929 -1.417 -30.814 1.00 42.94 91 ALA A C 1
ATOM 749 O O . ALA A 1 91 ? 11.297 -1.908 -31.884 1.00 42.94 91 ALA A O 1
ATOM 750 N N . THR A 1 92 ? 11.553 -0.358 -30.302 1.00 38.78 92 THR A N 1
ATOM 751 C CA . THR A 1 92 ? 12.810 0.141 -30.861 1.00 38.78 92 THR A CA 1
ATOM 752 C C . THR A 1 92 ? 13.932 -0.803 -30.450 1.00 38.78 92 THR A C 1
ATOM 754 O O . THR A 1 92 ? 14.228 -0.951 -29.268 1.00 38.78 92 THR A O 1
ATOM 757 N N . ARG A 1 93 ? 14.569 -1.450 -31.435 1.00 42.94 93 ARG A N 1
ATOM 758 C CA . ARG A 1 93 ? 15.865 -2.128 -31.277 1.00 42.94 93 ARG A CA 1
ATOM 759 C C . ARG A 1 93 ? 16.904 -1.095 -30.826 1.00 42.94 93 ARG A C 1
ATOM 761 O O . ARG A 1 93 ? 17.541 -0.450 -31.650 1.00 42.94 93 ARG A O 1
ATOM 768 N N . GLY A 1 94 ? 17.038 -0.927 -29.522 1.00 47.38 94 GLY A N 1
ATOM 769 C CA . GLY A 1 94 ? 17.984 -0.041 -28.859 1.00 47.38 94 GLY A CA 1
ATOM 770 C C . GLY A 1 94 ? 18.196 -0.515 -27.421 1.00 47.38 94 GLY A C 1
ATOM 771 O O . GLY A 1 94 ? 17.426 -1.356 -26.949 1.00 47.38 94 GLY A O 1
ATOM 772 N N . PRO A 1 95 ? 19.258 -0.054 -26.742 1.00 51.25 95 PRO A N 1
ATOM 773 C CA . PRO A 1 95 ? 19.532 -0.442 -25.363 1.00 51.25 95 PRO A CA 1
ATOM 774 C C . PRO A 1 95 ? 18.300 -0.154 -24.499 1.00 51.25 95 PRO A C 1
ATOM 776 O O . PRO A 1 95 ? 17.711 0.917 -24.626 1.00 51.25 95 PRO A O 1
ATOM 779 N N . LEU A 1 96 ? 17.898 -1.132 -23.678 1.00 56.00 96 LEU A N 1
ATOM 780 C CA . LEU A 1 96 ? 16.776 -1.028 -22.743 1.00 56.00 96 LEU A CA 1
ATOM 781 C C . LEU A 1 96 ? 17.026 0.156 -21.803 1.00 56.00 96 LEU A C 1
ATOM 783 O O . LEU A 1 96 ? 17.740 0.040 -20.810 1.00 56.00 96 LEU A O 1
ATOM 787 N N . THR A 1 97 ? 16.492 1.317 -22.160 1.00 62.94 97 THR A N 1
ATOM 788 C CA . THR A 1 97 ? 16.548 2.512 -21.329 1.00 62.94 97 THR A CA 1
ATOM 789 C C . THR A 1 97 ? 15.573 2.330 -20.189 1.00 62.94 97 THR A C 1
ATOM 791 O O . THR A 1 97 ? 14.405 2.010 -20.420 1.00 62.94 97 THR A O 1
ATOM 794 N N . ALA A 1 98 ? 16.066 2.521 -18.970 1.00 72.50 98 ALA A N 1
ATOM 795 C CA . ALA A 1 98 ? 15.216 2.556 -17.803 1.00 72.50 98 ALA A CA 1
ATOM 796 C C . ALA A 1 98 ? 14.096 3.588 -17.991 1.00 72.50 98 ALA A C 1
ATOM 798 O O . ALA A 1 98 ? 14.298 4.647 -18.596 1.00 72.50 98 ALA A O 1
ATOM 799 N N . SER A 1 99 ? 12.905 3.241 -17.519 1.00 81.12 99 SER A N 1
ATOM 800 C CA . SER A 1 99 ? 11.721 4.086 -17.625 1.00 81.12 99 SER A CA 1
ATOM 801 C C . SER A 1 99 ? 11.485 4.781 -16.296 1.00 81.12 99 SER A C 1
ATOM 803 O O . SER A 1 99 ? 11.476 4.122 -15.261 1.00 81.12 99 SER A O 1
ATOM 805 N N . LEU A 1 100 ? 11.257 6.093 -16.340 1.00 83.81 100 LEU A N 1
ATOM 806 C CA . LEU A 1 100 ? 10.838 6.884 -15.187 1.00 83.81 100 LEU A CA 1
ATOM 807 C C . LEU A 1 100 ? 9.350 7.217 -15.331 1.00 83.81 100 LEU A C 1
ATOM 809 O O . LEU A 1 100 ? 8.924 7.660 -16.400 1.00 83.81 100 LEU A O 1
ATOM 813 N N . ALA A 1 101 ? 8.571 7.011 -14.277 1.00 82.75 101 ALA A N 1
ATOM 814 C CA . ALA A 1 101 ? 7.162 7.379 -14.220 1.00 82.75 101 ALA A CA 1
ATOM 815 C C . ALA A 1 101 ? 6.849 8.067 -12.887 1.00 82.75 101 ALA A C 1
ATOM 817 O O . ALA A 1 101 ? 7.367 7.670 -11.849 1.00 82.75 101 ALA A O 1
ATOM 818 N N . GLU A 1 102 ? 6.009 9.099 -12.925 1.00 82.94 102 GLU A N 1
ATOM 819 C CA . GLU A 1 102 ? 5.537 9.815 -11.735 1.00 82.94 102 GLU A CA 1
ATOM 820 C C . GLU A 1 102 ? 4.023 9.629 -11.597 1.00 82.94 102 GLU A C 1
ATOM 822 O O . GLU A 1 102 ? 3.265 9.825 -12.557 1.00 82.94 102 GLU A O 1
ATOM 827 N N . TYR A 1 103 ? 3.609 9.264 -10.389 1.00 81.12 103 TYR A N 1
ATOM 828 C CA . TYR A 1 103 ? 2.233 9.056 -9.962 1.00 81.12 103 TYR A CA 1
ATOM 829 C C . TYR A 1 103 ? 1.939 9.979 -8.783 1.00 81.12 103 TYR A C 1
ATOM 831 O O . TYR A 1 103 ? 2.838 10.363 -8.039 1.00 81.12 103 TYR A O 1
ATOM 839 N N . ARG A 1 104 ? 0.670 10.328 -8.592 1.00 78.69 104 ARG A N 1
ATOM 840 C CA . ARG A 1 104 ? 0.214 11.062 -7.408 1.00 78.69 104 ARG A CA 1
ATOM 841 C C . ARG A 1 104 ? -0.923 10.305 -6.737 1.00 78.69 104 ARG A C 1
ATOM 843 O O . ARG A 1 104 ? -1.638 9.574 -7.399 1.00 78.69 104 ARG A O 1
ATOM 850 N N . ALA A 1 105 ? -1.090 10.456 -5.437 1.00 72.75 105 ALA A N 1
ATOM 851 C CA . ALA A 1 105 ? -2.176 9.838 -4.685 1.00 72.75 105 ALA A CA 1
ATOM 852 C C . ALA A 1 105 ? -2.499 10.731 -3.488 1.00 72.75 105 ALA A C 1
ATOM 854 O O . ALA A 1 105 ? -1.832 10.671 -2.457 1.00 72.75 105 ALA A O 1
ATOM 855 N N . GLY A 1 106 ? -3.483 11.619 -3.648 1.00 82.81 106 GLY A N 1
ATOM 856 C CA . GLY A 1 106 ? -3.765 12.645 -2.644 1.00 82.81 106 GLY A CA 1
ATOM 857 C C . GLY A 1 106 ? -2.556 13.558 -2.411 1.00 82.81 106 GLY A C 1
ATOM 858 O O . GLY A 1 106 ? -2.110 14.237 -3.335 1.00 82.81 106 GLY A O 1
ATOM 859 N N . ASP A 1 107 ? -2.037 13.563 -1.181 1.00 82.62 107 ASP A N 1
ATOM 860 C CA . ASP A 1 107 ? -0.854 14.318 -0.745 1.00 82.62 107 ASP A CA 1
ATOM 861 C C . ASP A 1 107 ? 0.477 13.600 -1.022 1.00 82.62 107 ASP A C 1
ATOM 863 O O . ASP A 1 107 ? 1.533 14.093 -0.617 1.00 82.62 107 ASP A O 1
ATOM 867 N N . LEU A 1 108 ? 0.436 12.437 -1.678 1.00 85.75 108 LEU A N 1
ATOM 868 C CA . LEU A 1 108 ? 1.609 11.631 -1.988 1.00 85.75 108 LEU A CA 1
ATOM 869 C C . LEU A 1 108 ? 2.014 11.762 -3.462 1.00 85.75 108 LEU A C 1
ATOM 871 O O . LEU A 1 108 ? 1.169 11.773 -4.358 1.00 85.75 108 LEU A O 1
ATOM 875 N N . SER A 1 109 ? 3.320 11.804 -3.719 1.00 88.19 109 SER A N 1
ATOM 876 C CA . SER A 1 109 ? 3.927 11.627 -5.040 1.00 88.19 109 SER A CA 1
ATOM 877 C C . SER A 1 109 ? 4.788 10.369 -5.029 1.00 88.19 109 SER A C 1
ATOM 879 O O . SER A 1 109 ? 5.586 10.177 -4.113 1.00 88.19 109 SER A O 1
ATOM 881 N N . VAL A 1 110 ? 4.620 9.505 -6.027 1.00 90.12 110 VAL A N 1
ATOM 882 C CA . VAL A 1 110 ? 5.391 8.269 -6.187 1.00 90.12 110 VAL A CA 1
ATOM 883 C C . VAL A 1 110 ? 6.174 8.353 -7.485 1.00 90.12 110 VAL A C 1
ATOM 885 O O . VAL A 1 110 ? 5.600 8.473 -8.567 1.00 90.12 110 VAL A O 1
ATOM 888 N N . ILE A 1 111 ? 7.494 8.263 -7.384 1.00 90.38 111 ILE A N 1
ATOM 889 C CA . ILE A 1 111 ? 8.392 8.231 -8.536 1.00 90.38 111 ILE A CA 1
ATOM 890 C C . ILE A 1 111 ? 8.886 6.798 -8.690 1.00 90.38 111 ILE A C 1
ATOM 892 O O . ILE A 1 111 ? 9.458 6.250 -7.754 1.00 90.38 111 ILE A O 1
ATOM 896 N N . LEU A 1 112 ? 8.679 6.201 -9.862 1.00 91.88 112 LEU A N 1
ATOM 897 C CA . LEU A 1 112 ? 9.113 4.849 -10.201 1.00 91.88 112 LEU A CA 1
ATOM 898 C C . LEU A 1 112 ? 10.207 4.882 -11.257 1.00 91.88 112 LEU A C 1
ATOM 900 O O . LEU A 1 112 ? 10.067 5.536 -12.289 1.00 91.88 112 LEU A O 1
ATOM 904 N N . HIS A 1 113 ? 11.248 4.096 -11.032 1.00 90.94 113 HIS A N 1
ATOM 905 C CA . HIS A 1 113 ? 12.309 3.796 -11.971 1.00 90.94 113 HIS A CA 1
ATOM 906 C C . HIS A 1 113 ? 12.327 2.292 -12.259 1.00 90.94 113 HIS A C 1
ATOM 908 O O . HIS A 1 113 ? 12.650 1.476 -11.394 1.00 90.94 113 HIS A O 1
ATOM 914 N N . VAL A 1 114 ? 12.000 1.929 -13.497 1.00 90.00 114 VAL A N 1
ATOM 915 C CA . VAL A 1 114 ? 11.922 0.539 -13.954 1.00 90.00 114 VAL A CA 1
ATOM 916 C C . VAL A 1 114 ? 13.128 0.221 -14.824 1.00 90.00 114 VAL A C 1
ATOM 918 O O . VAL A 1 114 ? 13.333 0.858 -15.862 1.00 90.00 114 VAL A O 1
ATOM 921 N N . ALA A 1 115 ? 13.902 -0.787 -14.436 1.00 89.25 115 ALA A N 1
ATOM 922 C CA . ALA A 1 115 ? 15.065 -1.264 -15.174 1.00 89.25 115 ALA A CA 1
ATOM 923 C C . ALA A 1 115 ? 14.966 -2.776 -15.441 1.00 89.25 115 ALA A C 1
ATOM 925 O O . ALA A 1 115 ? 14.314 -3.491 -14.685 1.00 89.25 115 ALA A O 1
ATOM 926 N N . PRO A 1 116 ? 15.588 -3.302 -16.509 1.00 86.75 116 PRO A N 1
ATOM 927 C CA . PRO A 1 116 ? 15.690 -4.747 -16.698 1.00 86.75 116 PRO A CA 1
ATOM 928 C C . PRO A 1 116 ? 16.492 -5.388 -15.563 1.00 86.75 116 PRO A C 1
ATOM 930 O O . PRO A 1 116 ? 17.546 -4.871 -15.189 1.00 86.75 116 PRO A O 1
ATOM 933 N N . SER A 1 117 ? 16.032 -6.538 -15.075 1.00 89.12 117 SER A N 1
ATOM 934 C CA . SER A 1 117 ? 16.812 -7.366 -14.157 1.00 89.12 117 SER A CA 1
ATOM 935 C C . SER A 1 117 ? 17.889 -8.158 -14.910 1.00 89.12 117 SER A C 1
ATOM 937 O O . SER A 1 117 ? 17.907 -8.241 -16.143 1.00 89.12 117 SER A O 1
ATOM 939 N N . THR A 1 118 ? 18.804 -8.770 -14.157 1.00 87.81 118 THR A N 1
ATOM 940 C CA . THR A 1 118 ? 19.769 -9.741 -14.703 1.00 87.81 118 THR A CA 1
ATOM 941 C C . THR A 1 118 ? 19.084 -11.022 -15.185 1.00 87.81 118 THR A C 1
ATOM 943 O O . THR A 1 118 ? 19.591 -11.698 -16.085 1.00 87.81 118 THR A O 1
ATOM 946 N N . GLU A 1 119 ? 17.910 -11.330 -14.633 1.00 84.69 119 GLU A N 1
ATOM 947 C CA . GLU A 1 119 ? 17.080 -12.446 -15.061 1.00 84.69 119 GLU A CA 1
ATOM 948 C C . GLU A 1 119 ? 16.245 -12.083 -16.291 1.00 84.69 119 GLU A C 1
ATOM 950 O O . GLU A 1 119 ? 15.596 -11.037 -16.381 1.00 84.69 119 GLU A O 1
ATOM 955 N N . ARG A 1 120 ? 16.262 -12.972 -17.287 1.00 84.38 120 ARG A N 1
ATOM 956 C CA . ARG A 1 120 ? 15.632 -12.706 -18.578 1.00 84.38 120 ARG A CA 1
ATOM 957 C C . ARG A 1 120 ? 14.114 -12.589 -18.432 1.00 84.38 120 ARG A C 1
ATOM 959 O O . ARG A 1 120 ? 13.448 -13.566 -18.113 1.00 84.38 120 ARG A O 1
ATOM 966 N N . GLY A 1 121 ? 13.579 -11.433 -18.825 1.00 80.31 121 GLY A N 1
ATOM 967 C CA . GLY A 1 121 ? 12.135 -11.173 -18.841 1.00 80.31 121 GLY A CA 1
ATOM 968 C C . GLY A 1 121 ? 11.586 -10.622 -17.527 1.00 80.31 121 GLY A C 1
ATOM 969 O O . GLY A 1 121 ? 10.375 -10.428 -17.435 1.00 80.31 121 GLY A O 1
ATOM 970 N N . LEU A 1 122 ? 12.464 -10.353 -16.557 1.00 86.56 122 LEU A N 1
ATOM 971 C CA . LEU A 1 122 ? 12.127 -9.713 -15.295 1.00 86.56 122 LEU A CA 1
ATOM 972 C C . LEU A 1 122 ? 12.694 -8.293 -15.229 1.00 86.56 122 LEU A C 1
ATOM 974 O O . LEU A 1 122 ? 13.633 -7.931 -15.947 1.00 86.56 122 LEU A O 1
ATOM 978 N N . TYR A 1 123 ? 12.110 -7.497 -14.346 1.00 89.38 123 TYR A N 1
ATOM 979 C CA . TYR A 1 123 ? 12.426 -6.097 -14.125 1.00 89.38 123 TYR A CA 1
ATOM 980 C C . TYR A 1 123 ? 12.651 -5.829 -12.637 1.00 89.38 123 TYR A C 1
ATOM 982 O O . TYR A 1 123 ? 12.094 -6.498 -11.771 1.00 89.38 123 TYR A O 1
ATOM 990 N N . GLU A 1 124 ? 13.474 -4.827 -12.368 1.00 93.12 124 GLU A N 1
ATOM 991 C CA . GLU A 1 124 ? 13.661 -4.210 -11.060 1.00 93.12 124 GLU A CA 1
ATOM 992 C C . GLU A 1 124 ? 12.857 -2.904 -11.053 1.00 93.12 124 GLU A C 1
ATOM 994 O O . GLU A 1 124 ? 12.981 -2.091 -11.982 1.00 93.12 124 GLU A O 1
ATOM 999 N N . VAL A 1 125 ? 12.020 -2.701 -10.037 1.00 93.69 125 VAL A N 1
ATOM 1000 C CA . VAL A 1 125 ? 11.203 -1.488 -9.883 1.00 93.69 125 VAL A CA 1
ATOM 1001 C C . VAL A 1 125 ? 11.608 -0.789 -8.600 1.00 93.69 125 VAL A C 1
ATOM 1003 O O . VAL A 1 125 ? 11.185 -1.165 -7.510 1.00 93.69 125 VAL A O 1
ATOM 1006 N N . HIS A 1 126 ? 12.423 0.248 -8.742 1.00 95.50 126 HIS A N 1
ATOM 1007 C CA . HIS A 1 126 ? 12.797 1.125 -7.642 1.00 95.50 126 HIS A CA 1
ATOM 1008 C C . HIS A 1 126 ? 11.813 2.280 -7.570 1.00 95.50 126 HIS A C 1
ATOM 1010 O O . HIS A 1 126 ? 11.434 2.822 -8.610 1.00 95.50 126 HIS A O 1
ATOM 1016 N N . GLY A 1 127 ? 11.445 2.713 -6.374 1.00 94.19 127 GLY A N 1
ATOM 1017 C CA . GLY A 1 127 ? 10.648 3.918 -6.253 1.00 94.19 127 GLY A CA 1
ATOM 1018 C C . GLY A 1 127 ? 10.869 4.688 -4.971 1.00 94.19 127 GLY A C 1
ATOM 1019 O O . GLY A 1 127 ? 11.514 4.222 -4.034 1.00 94.19 127 GLY A O 1
ATOM 1020 N N . THR A 1 128 ? 10.328 5.898 -4.963 1.00 94.44 128 THR A N 1
ATOM 1021 C CA . THR A 1 128 ? 10.337 6.790 -3.807 1.00 94.44 128 THR A CA 1
ATOM 1022 C C . THR A 1 128 ? 8.946 7.370 -3.627 1.00 94.44 128 THR A C 1
ATOM 1024 O O . THR A 1 128 ? 8.364 7.886 -4.584 1.00 94.44 128 THR A O 1
ATOM 1027 N N . VAL A 1 129 ? 8.425 7.302 -2.405 1.00 92.62 129 VAL A N 1
ATOM 1028 C CA . VAL A 1 129 ? 7.192 7.972 -1.990 1.00 92.62 129 VAL A CA 1
ATOM 1029 C C . VAL A 1 129 ? 7.564 9.277 -1.290 1.00 92.62 129 VAL A C 1
ATOM 1031 O O . VAL A 1 129 ? 8.425 9.309 -0.414 1.00 92.62 129 VAL A O 1
ATOM 1034 N N . GLN A 1 130 ? 6.913 10.368 -1.672 1.00 91.25 130 GLN A N 1
ATOM 1035 C CA . GLN A 1 130 ? 7.077 11.695 -1.085 1.00 91.25 130 GLN A CA 1
ATOM 1036 C C . GLN A 1 130 ? 5.720 12.208 -0.612 1.00 91.25 130 GLN A C 1
ATOM 1038 O O . GLN A 1 130 ? 4.725 11.998 -1.294 1.00 91.25 130 GLN A O 1
ATOM 1043 N N . SER A 1 131 ? 5.673 12.903 0.526 1.00 88.88 131 SER A N 1
ATOM 1044 C CA . SER A 1 131 ? 4.459 13.556 1.032 1.00 88.88 131 SER A CA 1
ATOM 1045 C C . SER A 1 131 ? 4.621 15.072 0.985 1.00 88.88 131 SER A C 1
ATOM 1047 O O . SER A 1 131 ? 5.603 15.609 1.503 1.00 88.88 131 SER A O 1
ATOM 1049 N N . GLU A 1 132 ? 3.640 15.781 0.424 1.00 84.88 132 GLU A N 1
ATOM 1050 C CA . GLU A 1 132 ? 3.601 17.251 0.454 1.00 84.88 132 GLU A CA 1
ATOM 1051 C C . GLU A 1 132 ? 3.484 17.792 1.890 1.00 84.88 132 GLU A C 1
ATOM 1053 O O . GLU A 1 132 ? 3.975 18.879 2.196 1.00 84.88 132 GLU A O 1
ATOM 1058 N N . ALA A 1 133 ? 2.894 17.011 2.799 1.00 83.69 133 ALA A N 1
ATOM 1059 C CA . ALA A 1 133 ? 2.702 17.369 4.201 1.00 83.69 133 ALA A CA 1
ATOM 1060 C C . ALA A 1 133 ? 3.962 17.176 5.072 1.00 83.69 133 ALA A C 1
ATOM 1062 O O . ALA A 1 133 ? 3.874 17.300 6.294 1.00 83.69 133 ALA A O 1
ATOM 1063 N N . ALA A 1 134 ? 5.117 16.843 4.476 1.00 75.06 134 ALA A N 1
ATOM 1064 C CA . ALA A 1 134 ? 6.369 16.528 5.176 1.00 75.06 134 ALA A CA 1
ATOM 1065 C C . ALA A 1 134 ? 6.211 15.454 6.275 1.00 75.06 134 ALA A C 1
ATOM 1067 O O . ALA A 1 134 ? 6.938 15.447 7.270 1.00 75.06 134 ALA A O 1
ATOM 1068 N N . THR A 1 135 ? 5.239 14.553 6.106 1.00 77.12 135 THR A N 1
ATOM 1069 C CA . THR A 1 135 ? 5.029 13.427 7.022 1.00 77.12 135 THR A CA 1
ATOM 1070 C C . THR A 1 135 ? 6.108 12.379 6.774 1.00 77.12 135 THR A C 1
ATOM 1072 O O . THR A 1 135 ? 6.467 12.132 5.623 1.00 77.12 135 THR A O 1
ATOM 1075 N N . ALA A 1 136 ? 6.636 11.782 7.846 1.00 77.38 136 ALA A N 1
ATOM 1076 C CA . ALA A 1 136 ? 7.533 10.641 7.722 1.00 77.38 136 ALA A CA 1
ATOM 1077 C C . ALA A 1 136 ? 6.786 9.476 7.054 1.00 77.38 136 ALA A C 1
ATOM 1079 O O . ALA A 1 136 ? 5.626 9.214 7.372 1.00 77.38 136 ALA A O 1
ATOM 1080 N N . LEU A 1 137 ? 7.439 8.842 6.085 1.00 81.38 137 LEU A N 1
ATOM 1081 C CA . LEU A 1 137 ? 6.889 7.741 5.297 1.00 81.38 137 LEU A CA 1
ATOM 1082 C C . LEU A 1 137 ? 7.643 6.442 5.586 1.00 81.38 137 LEU A C 1
ATOM 1084 O O . LEU A 1 137 ? 7.732 5.588 4.715 1.00 81.38 137 LEU A O 1
ATOM 1088 N N . ASP A 1 138 ? 8.224 6.299 6.774 1.00 83.38 138 ASP A N 1
ATOM 1089 C CA . ASP A 1 138 ? 8.819 5.045 7.222 1.00 83.38 138 ASP A CA 1
ATOM 1090 C C . ASP A 1 138 ? 7.743 3.969 7.417 1.00 83.38 138 ASP A C 1
ATOM 1092 O O . ASP A 1 138 ? 6.610 4.265 7.801 1.00 83.38 138 ASP A O 1
ATOM 1096 N N . ASP A 1 139 ? 8.088 2.720 7.095 1.00 82.38 139 ASP A N 1
ATOM 1097 C CA . ASP A 1 139 ? 7.219 1.542 7.226 1.00 82.38 139 ASP A CA 1
ATOM 1098 C C . ASP A 1 139 ? 5.885 1.651 6.453 1.00 82.38 139 ASP A C 1
ATOM 1100 O O . ASP A 1 139 ? 4.894 0.979 6.767 1.00 82.38 139 ASP A O 1
ATOM 1104 N N . THR A 1 140 ? 5.840 2.490 5.413 1.00 85.00 140 THR A N 1
ATOM 1105 C CA . THR A 1 140 ? 4.691 2.574 4.508 1.00 85.00 140 THR A CA 1
ATOM 1106 C C . THR A 1 140 ? 4.771 1.419 3.525 1.00 85.00 140 THR A C 1
ATOM 1108 O O . THR A 1 140 ? 5.751 1.243 2.807 1.00 85.00 140 THR A O 1
ATOM 1111 N N . SER A 1 141 ? 3.735 0.590 3.483 1.00 86.62 141 SER A N 1
ATOM 1112 C CA . SER A 1 141 ? 3.669 -0.462 2.475 1.00 86.62 141 SER A CA 1
ATOM 1113 C C . SER A 1 141 ? 3.394 0.163 1.102 1.00 86.62 141 SER A C 1
ATOM 1115 O O . SER A 1 141 ? 2.582 1.076 0.986 1.00 86.62 141 SER A O 1
ATOM 1117 N N . VAL A 1 142 ? 4.057 -0.342 0.070 1.00 88.12 142 VAL A N 1
ATOM 1118 C CA . VAL A 1 142 ? 3.808 -0.069 -1.346 1.00 88.12 142 VAL A CA 1
ATOM 1119 C C . VAL A 1 142 ? 3.461 -1.399 -1.993 1.00 88.12 142 VAL A C 1
ATOM 1121 O O . VAL A 1 142 ? 4.087 -2.419 -1.709 1.00 88.12 142 VAL A O 1
ATOM 1124 N N . VAL A 1 143 ? 2.446 -1.406 -2.845 1.00 87.44 143 VAL A N 1
ATOM 1125 C CA . VAL A 1 143 ? 1.873 -2.619 -3.411 1.00 87.44 143 VAL A CA 1
ATOM 1126 C C . VAL A 1 143 ? 1.953 -2.493 -4.913 1.00 87.44 143 VAL A C 1
ATOM 1128 O O . VAL A 1 143 ? 1.434 -1.545 -5.482 1.00 87.44 143 VAL A O 1
ATOM 1131 N N . LEU A 1 144 ? 2.560 -3.477 -5.557 1.00 86.44 144 LEU A N 1
ATOM 1132 C CA . LEU A 1 144 ? 2.569 -3.598 -7.004 1.00 86.44 144 LEU A CA 1
ATOM 1133 C C . LEU A 1 144 ? 1.610 -4.720 -7.390 1.00 86.44 144 LEU A C 1
ATOM 1135 O O . LEU A 1 144 ? 1.795 -5.851 -6.953 1.00 86.44 144 LEU A O 1
ATOM 1139 N N . SER A 1 145 ? 0.593 -4.442 -8.203 1.00 83.56 145 SER A N 1
ATOM 1140 C CA . SER A 1 145 ? -0.381 -5.460 -8.626 1.00 83.56 145 SER A CA 1
ATOM 1141 C C . SER A 1 145 ? -0.673 -5.415 -10.122 1.00 83.56 145 SER A C 1
ATOM 1143 O O . SER A 1 145 ? -0.639 -4.351 -10.735 1.00 83.56 145 SER A O 1
ATOM 1145 N N . ALA A 1 146 ? -0.952 -6.568 -10.723 1.00 78.56 146 ALA A N 1
ATOM 1146 C CA . ALA A 1 146 ? -1.352 -6.702 -12.121 1.00 78.56 146 ALA A CA 1
ATOM 1147 C C . ALA A 1 146 ? -2.711 -7.400 -12.252 1.00 78.56 146 ALA A C 1
ATOM 1149 O O . ALA A 1 146 ? -3.172 -8.114 -11.356 1.00 78.56 146 ALA A O 1
ATOM 1150 N N . ASP A 1 147 ? -3.352 -7.205 -13.406 1.00 72.50 147 ASP A N 1
ATOM 1151 C CA . ASP A 1 147 ? -4.664 -7.791 -13.710 1.00 72.50 147 ASP A CA 1
ATOM 1152 C C . ASP A 1 147 ? -4.611 -9.324 -13.879 1.00 72.50 147 ASP A C 1
ATOM 1154 O O . ASP A 1 147 ? -5.639 -9.995 -13.793 1.00 72.50 147 ASP A O 1
ATOM 1158 N N . ASP A 1 148 ? -3.425 -9.894 -14.110 1.00 76.06 148 ASP A N 1
ATOM 1159 C CA . ASP A 1 148 ? -3.198 -11.341 -14.220 1.00 76.06 148 ASP A CA 1
ATOM 1160 C C . ASP A 1 148 ? -3.000 -12.040 -12.862 1.00 76.06 148 ASP A C 1
ATOM 1162 O O . ASP A 1 148 ? -2.771 -13.250 -12.812 1.00 76.06 148 ASP A O 1
ATOM 1166 N N . GLY A 1 149 ? -3.138 -11.293 -11.762 1.00 76.25 149 GLY A N 1
ATOM 1167 C CA . GLY A 1 149 ? -3.071 -11.804 -10.396 1.00 76.25 149 GLY A CA 1
ATOM 1168 C C . GLY A 1 149 ? -1.678 -11.768 -9.770 1.00 76.25 149 GLY A C 1
ATOM 1169 O O . GLY A 1 149 ? -1.533 -12.219 -8.633 1.00 76.25 149 GLY A O 1
ATOM 1170 N N . PHE A 1 150 ? -0.658 -11.233 -10.451 1.00 81.88 150 PHE A N 1
ATOM 1171 C CA . PHE A 1 150 ? 0.595 -10.899 -9.775 1.00 81.88 150 PHE A CA 1
ATOM 1172 C C . PHE A 1 150 ? 0.350 -9.793 -8.739 1.00 81.88 150 PHE A C 1
ATOM 1174 O O . PHE A 1 150 ? -0.276 -8.775 -9.042 1.00 81.88 150 PHE A O 1
ATOM 1181 N N . ALA A 1 151 ? 0.877 -9.979 -7.532 1.00 84.94 151 ALA A N 1
ATOM 1182 C CA . ALA A 1 151 ? 0.932 -8.951 -6.505 1.00 84.94 151 ALA A CA 1
ATOM 1183 C C . ALA A 1 151 ? 2.220 -9.104 -5.693 1.00 84.94 151 ALA A C 1
ATOM 1185 O O . ALA A 1 151 ? 2.587 -10.222 -5.326 1.00 84.94 151 ALA A O 1
ATOM 1186 N N . ASP A 1 152 ? 2.874 -7.987 -5.400 1.00 87.88 152 ASP A N 1
ATOM 1187 C CA . ASP A 1 152 ? 4.053 -7.920 -4.544 1.00 87.88 152 ASP A CA 1
ATOM 1188 C C . ASP A 1 152 ? 3.956 -6.712 -3.605 1.00 87.88 152 ASP A C 1
ATOM 1190 O O . ASP A 1 152 ? 3.265 -5.732 -3.904 1.00 87.88 152 ASP A O 1
ATOM 1194 N N . ILE A 1 153 ? 4.619 -6.792 -2.453 1.00 89.88 153 ILE A N 1
ATOM 1195 C CA . ILE A 1 153 ? 4.580 -5.765 -1.409 1.00 89.88 153 ILE A CA 1
ATOM 1196 C C . ILE A 1 153 ? 6.005 -5.423 -0.987 1.00 89.88 153 ILE A C 1
ATOM 1198 O O . ILE A 1 153 ? 6.769 -6.295 -0.580 1.00 89.88 153 ILE A O 1
ATOM 1202 N N . ALA A 1 154 ? 6.327 -4.135 -1.019 1.00 92.12 154 ALA A N 1
ATOM 1203 C CA . ALA A 1 154 ? 7.557 -3.583 -0.476 1.00 92.12 154 ALA A CA 1
ATOM 1204 C C . ALA A 1 154 ? 7.219 -2.624 0.670 1.00 92.12 154 ALA A C 1
ATOM 1206 O O . ALA A 1 154 ? 6.173 -1.982 0.662 1.00 92.12 154 ALA A O 1
ATOM 1207 N N . GLU A 1 155 ? 8.090 -2.519 1.666 1.00 91.50 155 GLU A N 1
ATOM 1208 C CA . GLU A 1 155 ? 7.994 -1.470 2.684 1.00 91.50 155 GLU A CA 1
ATOM 1209 C C . GLU A 1 155 ? 8.972 -0.353 2.329 1.00 91.50 155 GLU A C 1
ATOM 1211 O O . GLU A 1 155 ? 10.085 -0.617 1.865 1.00 91.50 155 GLU A O 1
ATOM 1216 N N . THR A 1 156 ? 8.546 0.891 2.518 1.00 92.81 156 THR A N 1
ATOM 1217 C CA . THR A 1 156 ? 9.427 2.043 2.394 1.00 92.81 156 THR A CA 1
ATOM 1218 C C . THR A 1 156 ? 10.389 2.113 3.567 1.00 92.81 156 THR A C 1
ATOM 1220 O O . THR A 1 156 ? 10.034 1.873 4.723 1.00 92.81 156 THR A O 1
ATOM 1223 N N . ASP A 1 157 ? 11.621 2.506 3.277 1.00 93.12 157 ASP A N 1
ATOM 1224 C CA . ASP A 1 157 ? 12.592 2.830 4.307 1.00 93.12 157 ASP A CA 1
ATOM 1225 C C . ASP A 1 157 ? 12.349 4.231 4.909 1.00 93.12 157 ASP A C 1
ATOM 1227 O O . ASP A 1 157 ? 11.397 4.944 4.583 1.00 93.12 157 ASP A O 1
ATOM 1231 N N . ARG A 1 158 ? 13.258 4.673 5.785 1.00 90.94 158 ARG A N 1
ATOM 1232 C CA . ARG A 1 158 ? 13.202 6.002 6.425 1.00 90.94 158 ARG A CA 1
ATOM 1233 C C . ARG A 1 158 ? 13.268 7.195 5.461 1.00 90.94 158 ARG A C 1
ATOM 1235 O O . ARG A 1 158 ? 13.091 8.331 5.898 1.00 90.94 158 ARG A O 1
ATOM 1242 N N . PHE A 1 159 ? 13.615 6.966 4.199 1.00 91.88 159 PHE A N 1
ATOM 1243 C CA . PHE A 1 159 ? 13.676 7.974 3.145 1.00 91.88 159 PHE A CA 1
ATOM 1244 C C . PHE A 1 159 ? 12.485 7.878 2.184 1.00 91.88 159 PHE A C 1
ATOM 1246 O O . PHE A 1 159 ? 12.409 8.665 1.241 1.00 91.88 159 PHE A O 1
ATOM 1253 N N . GLY A 1 160 ? 11.543 6.960 2.428 1.00 92.88 160 GLY A N 1
ATOM 1254 C CA . GLY A 1 160 ? 10.427 6.703 1.526 1.00 92.88 160 GLY A CA 1
ATOM 1255 C C . GLY A 1 160 ? 10.819 5.850 0.317 1.00 92.88 160 GLY A C 1
ATOM 1256 O O . GLY A 1 160 ? 10.042 5.778 -0.633 1.00 92.88 160 GLY A O 1
ATOM 1257 N N . GLU A 1 161 ? 12.008 5.240 0.302 1.00 95.06 161 GLU A N 1
ATOM 1258 C CA . GLU A 1 161 ? 12.487 4.412 -0.809 1.00 95.06 161 GLU A CA 1
ATOM 1259 C C . GLU A 1 161 ? 11.987 2.973 -0.674 1.00 95.06 161 GLU A C 1
ATOM 1261 O O . GLU A 1 161 ? 11.984 2.410 0.417 1.00 95.06 161 GLU A O 1
ATOM 1266 N N . PHE A 1 162 ? 11.595 2.356 -1.788 1.00 95.06 162 PHE A N 1
ATOM 1267 C CA . PHE A 1 162 ? 11.162 0.960 -1.848 1.00 95.06 162 PHE A CA 1
ATOM 1268 C C . PHE A 1 162 ? 11.685 0.274 -3.112 1.00 95.06 162 PHE A C 1
ATOM 1270 O O . PHE A 1 162 ? 12.082 0.925 -4.087 1.00 95.06 162 PHE A O 1
ATOM 1277 N N . HIS A 1 163 ? 11.675 -1.059 -3.103 1.00 96.56 163 HIS A N 1
ATOM 1278 C CA . HIS A 1 163 ? 12.189 -1.851 -4.211 1.00 96.56 163 HIS A CA 1
ATOM 1279 C C . HIS A 1 163 ? 11.403 -3.150 -4.410 1.00 96.56 163 HIS A C 1
ATOM 1281 O O . HIS A 1 163 ? 11.231 -3.919 -3.467 1.00 96.56 163 HIS A O 1
ATOM 1287 N N . PHE A 1 164 ? 10.982 -3.404 -5.651 1.00 94.69 164 PHE A N 1
ATOM 1288 C CA . PHE A 1 164 ? 10.469 -4.697 -6.097 1.00 94.69 164 PHE A CA 1
ATOM 1289 C C . PHE A 1 164 ? 11.470 -5.382 -7.020 1.00 94.69 164 PHE A C 1
ATOM 1291 O O . PHE A 1 164 ? 11.957 -4.782 -7.983 1.00 94.69 164 PHE A O 1
ATOM 1298 N N . HIS A 1 165 ? 11.707 -6.660 -6.753 1.00 94.44 165 HIS A N 1
ATOM 1299 C CA . HIS A 1 165 ? 12.636 -7.500 -7.493 1.00 94.44 165 HIS A CA 1
ATOM 1300 C C . HIS A 1 165 ? 11.885 -8.502 -8.364 1.00 94.44 165 HIS A C 1
ATOM 1302 O O . HIS A 1 165 ? 10.832 -9.006 -7.978 1.00 94.44 165 HIS A O 1
ATOM 1308 N N . GLY A 1 166 ? 12.456 -8.863 -9.513 1.00 91.12 166 GLY A N 1
ATOM 1309 C CA . GLY A 1 166 ? 11.930 -9.979 -10.300 1.00 91.12 166 GLY A CA 1
ATOM 1310 C C . GLY A 1 166 ? 10.523 -9.744 -10.867 1.00 91.12 166 GLY A C 1
ATOM 1311 O O . GLY A 1 166 ? 9.779 -10.701 -11.073 1.00 91.12 166 GLY A O 1
ATOM 1312 N N . VAL A 1 167 ? 10.148 -8.490 -11.127 1.00 90.06 167 VAL A N 1
ATOM 1313 C CA . VAL A 1 167 ? 8.817 -8.117 -11.621 1.00 90.06 167 VAL A CA 1
ATOM 1314 C C . VAL A 1 167 ? 8.658 -8.580 -13.075 1.00 90.06 167 VAL A C 1
ATOM 1316 O O . VAL A 1 167 ? 9.432 -8.147 -13.935 1.00 90.06 167 VAL A O 1
ATOM 1319 N N . PRO A 1 168 ? 7.679 -9.440 -13.407 1.00 86.06 168 PRO A N 1
ATOM 1320 C CA . PRO A 1 168 ? 7.449 -9.870 -14.785 1.00 86.06 168 PRO A CA 1
ATOM 1321 C C . PRO A 1 168 ? 7.105 -8.703 -15.721 1.00 86.06 168 PRO A C 1
ATOM 1323 O O . PRO A 1 168 ? 6.577 -7.676 -15.300 1.00 86.06 168 PRO A O 1
ATOM 1326 N N . ALA A 1 169 ? 7.339 -8.846 -17.025 1.00 82.75 169 ALA A N 1
ATOM 1327 C CA . ALA A 1 169 ? 6.854 -7.853 -17.986 1.00 82.75 169 ALA A CA 1
ATOM 1328 C C . ALA A 1 169 ? 5.311 -7.812 -17.989 1.00 82.75 169 ALA A C 1
ATOM 1330 O O . ALA A 1 169 ? 4.675 -8.836 -18.228 1.00 82.75 169 ALA A O 1
ATOM 1331 N N . GLY A 1 170 ? 4.702 -6.641 -17.785 1.00 81.00 170 GLY A N 1
ATOM 1332 C CA . GLY A 1 170 ? 3.246 -6.546 -17.672 1.00 81.00 170 GLY A CA 1
ATOM 1333 C C . GLY A 1 170 ? 2.725 -5.123 -17.503 1.00 81.00 170 GLY A C 1
ATOM 1334 O O . GLY A 1 170 ? 3.473 -4.149 -17.606 1.00 81.00 170 GLY A O 1
ATOM 1335 N N . ARG A 1 171 ? 1.415 -5.009 -17.272 1.00 79.00 171 ARG A N 1
ATOM 1336 C CA . ARG A 1 171 ? 0.762 -3.763 -16.860 1.00 79.00 171 ARG A CA 1
ATOM 1337 C C . ARG A 1 171 ? 0.468 -3.852 -15.376 1.00 79.00 171 ARG A C 1
ATOM 1339 O O . ARG A 1 171 ? -0.150 -4.820 -14.946 1.00 79.00 171 ARG A O 1
ATOM 1346 N N . TYR A 1 172 ? 0.891 -2.831 -14.646 1.00 81.06 172 TYR A N 1
ATOM 1347 C CA . TYR A 1 172 ? 0.813 -2.809 -13.196 1.00 81.06 172 TYR A CA 1
ATOM 1348 C C . TYR A 1 172 ? 0.101 -1.566 -12.681 1.00 81.06 172 TYR A C 1
ATOM 1350 O O . TYR A 1 172 ? 0.043 -0.532 -13.355 1.00 81.06 172 TYR A O 1
ATOM 1358 N N . ARG A 1 173 ? -0.398 -1.700 -11.459 1.00 80.12 173 ARG A N 1
ATOM 1359 C CA . ARG A 1 173 ? -0.947 -0.664 -10.596 1.00 80.12 173 ARG A CA 1
ATOM 1360 C C . ARG A 1 173 ? -0.077 -0.585 -9.345 1.00 80.12 173 ARG A C 1
ATOM 1362 O O . ARG A 1 173 ? 0.380 -1.627 -8.866 1.00 80.12 173 ARG A O 1
ATOM 1369 N N . VAL A 1 174 ? 0.156 0.639 -8.882 1.00 74.94 174 VAL A N 1
ATOM 1370 C CA . VAL A 1 174 ? 0.943 0.990 -7.691 1.00 74.94 174 VAL A CA 1
ATOM 1371 C C . VAL A 1 174 ? 0.096 1.867 -6.793 1.00 74.94 174 VAL A C 1
ATOM 1373 O O . VAL A 1 174 ? -0.583 2.745 -7.374 1.00 74.94 174 VAL A O 1
#

Sequence (174 aa):
MDHLDEHRLLDLLREPPTAREAEHLDRCPRCRRELESWETTLAELRELDAEELSGAEIHNLRTLFRQLGPSRRRWIAELVRPLHAPAMAPATRGPLTASLAEYRAGDLSVILHVAPSTERGLYEVHGTVQSEAATALDDTSVVLSADDGFADIAETDRFGEFHFHGVPAGRYRV

Secondary structure (DSSP, 8-state):
-PPPPHHHHHHTTTSPPPHHHHHHHHH-HHHHHHHHHHHHHHHHHHHHHHS---HHHHHHHHHHHHHH-TT-----------TT--------SS--PPEEEEEEETTEEEEEEEEE-SSTTEEEEEEEEEETT----TT-EEEEEETTS-EEEEE--TTSEEEEEEEESS-EE-

Foldseek 3Di:
DDADDPVVLVVCVVDPDDPVVVVVCVVDVVSVVVSVVVVVVVVVVVVVVVPPDDPLRVVLVVVCCVVVPDPQPDDDQPDDPFPDDPPPPPDDPDPFDWDWTWGDRVQKIKIWTWADDPDPQFIKIKIAIDGNVRDFQFQPKDWKAASVGDIDIWGAHRRRITMDTRHGPHDIDD

Radius of gyration: 20.33 Å; chains: 1; bounding box: 47×30×64 Å

pLDDT: mean 76.15, std 18.63, range [34.06, 97.56]